Protein AF-A0A350PI70-F1 (afdb_monomer)

Sequence (50 aa):
MFTTKYSEILEQIDQVDPINYGRTRNFIDGDVSKLSPYISRGVISTKQVM

pLDDT: mean 92.49, std 3.55, range [77.88, 96.5]

Foldseek 3Di:
DDDPDLVVLLVLLVPDDVVQCVVFVPPPPGDDSPCVVCCVVVVDDVVSND

Structure (mmCIF, N/CA/C/O backbone):
data_AF-A0A350PI70-F1
#
_entry.id   AF-A0A350PI70-F1
#
loop_
_atom_site.group_PDB
_atom_site.id
_atom_site.type_symbol
_atom_site.label_atom_id
_atom_site.label_alt_id
_atom_site.label_comp_id
_atom_site.label_asym_id
_atom_site.label_entity_id
_atom_site.label_seq_id
_atom_site.pdbx_PDB_ins_code
_atom_site.Cartn_x
_atom_site.Cartn_y
_atom_site.Cartn_z
_atom_site.occupancy
_atom_site.B_iso_or_equiv
_atom_site.auth_seq_id
_atom_site.auth_comp_id
_atom_site.auth_asym_id
_atom_site.auth_atom_id
_atom_site.pdbx_PDB_model_num
ATOM 1 N N . MET A 1 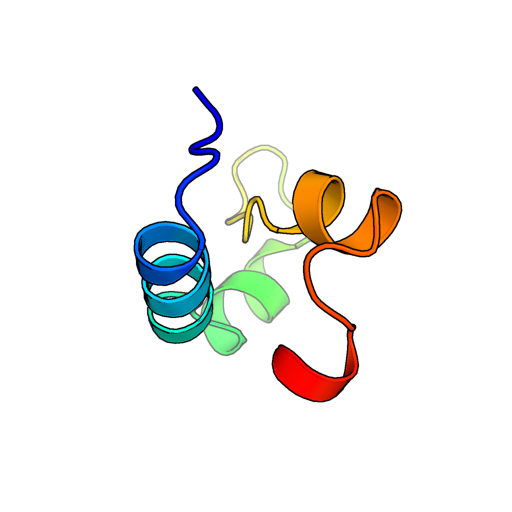1 ? -4.370 14.882 -0.130 1.00 77.88 1 MET A N 1
ATOM 2 C CA . MET A 1 1 ? -4.806 14.803 1.282 1.00 77.88 1 MET A CA 1
ATOM 3 C C . MET A 1 1 ? -5.316 13.390 1.516 1.00 77.88 1 MET A C 1
ATOM 5 O O . MET A 1 1 ? -5.985 12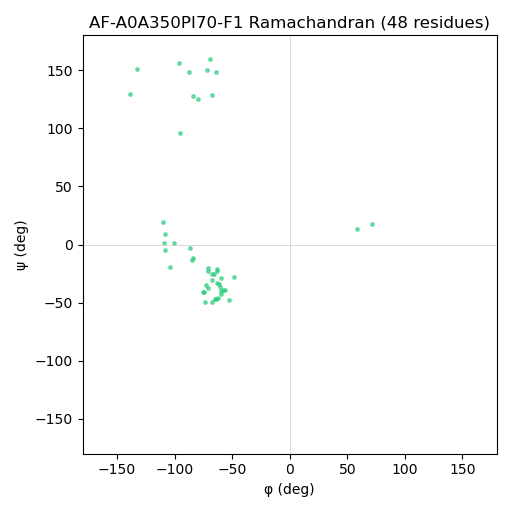.883 0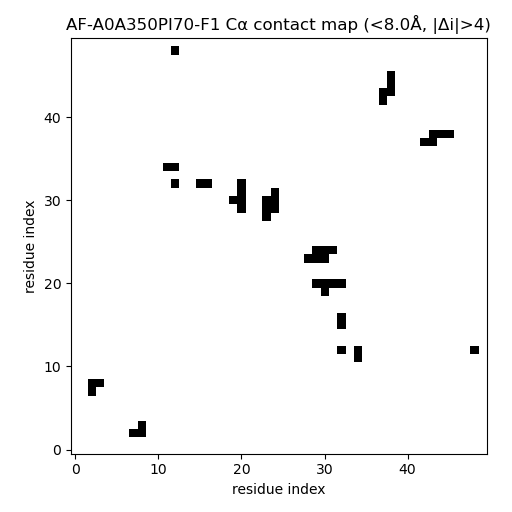.628 1.00 77.88 1 MET A O 1
ATOM 9 N N . PHE A 1 2 ? -4.951 12.737 2.621 1.00 88.12 2 PHE A N 1
ATOM 10 C CA . PHE A 1 2 ? -5.425 11.379 2.914 1.00 88.12 2 PHE A CA 1
ATOM 11 C C . PHE A 1 2 ? -6.791 11.451 3.588 1.00 88.12 2 PHE A C 1
ATOM 13 O O . PHE A 1 2 ? -6.948 12.178 4.569 1.00 88.12 2 PHE A O 1
ATOM 20 N N . THR A 1 3 ? -7.768 10.717 3.058 1.00 93.62 3 THR A N 1
ATOM 21 C CA . THR A 1 3 ? -9.066 10.570 3.723 1.00 93.62 3 THR A CA 1
ATOM 22 C C . THR A 1 3 ? -8.937 9.689 4.959 1.00 93.62 3 THR A C 1
ATOM 24 O O . THR A 1 3 ? -8.081 8.805 5.015 1.00 93.62 3 THR A O 1
ATOM 27 N N . THR A 1 4 ? -9.788 9.942 5.946 1.00 94.12 4 THR A N 1
ATOM 28 C CA . THR A 1 4 ? -9.934 9.140 7.165 1.00 94.12 4 THR A CA 1
ATOM 29 C C . THR A 1 4 ? -11.235 8.339 7.183 1.00 94.12 4 THR A C 1
ATOM 31 O O . THR A 1 4 ? -11.447 7.543 8.097 1.00 94.12 4 THR A O 1
ATOM 34 N N . LYS A 1 5 ? -12.114 8.522 6.188 1.00 96.50 5 LYS A N 1
ATOM 35 C CA . LYS A 1 5 ? -13.360 7.762 6.083 1.00 96.50 5 LYS A CA 1
ATOM 36 C C . LYS A 1 5 ? -13.075 6.387 5.506 1.00 96.50 5 LYS A C 1
ATOM 38 O O . LYS A 1 5 ? -12.546 6.266 4.408 1.00 96.50 5 LYS A O 1
ATOM 43 N N . TYR A 1 6 ? -13.497 5.356 6.226 1.00 94.94 6 TYR A N 1
ATOM 44 C CA . TYR A 1 6 ? -13.230 3.978 5.836 1.00 94.94 6 TYR A CA 1
ATOM 45 C C . TYR A 1 6 ? -13.814 3.608 4.464 1.00 94.94 6 TYR A C 1
ATOM 47 O O . TYR A 1 6 ? -13.131 2.973 3.670 1.00 94.94 6 TYR A O 1
ATOM 55 N N . SER A 1 7 ? -15.027 4.065 4.142 1.00 95.88 7 SER A N 1
ATOM 56 C CA . SER A 1 7 ? -15.663 3.807 2.840 1.00 95.88 7 SER A CA 1
ATOM 57 C C . SER A 1 7 ? -14.850 4.352 1.661 1.00 95.88 7 SER A C 1
ATOM 59 O O . SER A 1 7 ? -14.653 3.654 0.677 1.00 95.88 7 SER A O 1
ATOM 61 N N . GLU A 1 8 ? -14.305 5.563 1.790 1.00 95.88 8 GLU A N 1
ATOM 62 C CA . GLU A 1 8 ? -13.470 6.192 0.755 1.00 95.88 8 GLU A CA 1
ATOM 63 C C . GLU A 1 8 ? -12.088 5.514 0.638 1.00 95.88 8 GLU A C 1
ATOM 65 O O . GLU A 1 8 ? -11.419 5.621 -0.390 1.00 95.88 8 GLU A O 1
ATOM 70 N N . ILE A 1 9 ? -11.627 4.824 1.689 1.00 95.00 9 ILE A N 1
ATOM 71 C CA . ILE A 1 9 ? -10.413 3.994 1.634 1.00 95.00 9 ILE A CA 1
ATOM 72 C C . ILE A 1 9 ? -10.700 2.701 0.867 1.00 95.00 9 ILE A C 1
ATOM 74 O O . ILE A 1 9 ? -9.868 2.294 0.064 1.00 95.00 9 ILE A O 1
ATOM 78 N N . LEU A 1 10 ? -11.863 2.078 1.081 1.00 94.69 10 LEU A N 1
ATOM 79 C CA . LEU A 1 10 ? -12.272 0.887 0.331 1.00 94.69 10 LEU A CA 1
ATOM 80 C C . LEU A 1 10 ? -12.414 1.189 -1.164 1.00 94.69 10 LEU A C 1
ATOM 82 O O . LEU A 1 10 ? -11.832 0.480 -1.975 1.00 94.69 10 LEU A O 1
ATOM 86 N N . GLU A 1 11 ? -13.069 2.296 -1.523 1.00 94.62 11 GLU A N 1
ATOM 87 C CA . GLU A 1 11 ? -13.153 2.730 -2.925 1.00 94.62 11 GLU A CA 1
ATOM 88 C C . GLU A 1 11 ? -11.764 2.938 -3.543 1.00 94.62 11 GLU A C 1
ATOM 90 O O . GLU A 1 11 ? -11.531 2.555 -4.683 1.00 94.62 11 GLU A O 1
ATOM 95 N N . GLN A 1 12 ? -10.803 3.493 -2.795 1.00 93.19 12 GLN A N 1
ATOM 96 C CA . GLN A 1 12 ? -9.430 3.630 -3.288 1.00 93.19 12 GLN A CA 1
ATOM 97 C C . GLN A 1 12 ? -8.749 2.289 -3.562 1.00 93.19 12 GLN A C 1
ATOM 99 O O . GLN A 1 12 ? -7.941 2.238 -4.482 1.00 93.19 12 GLN A O 1
ATOM 104 N N . ILE A 1 13 ? -9.048 1.235 -2.793 1.00 93.62 13 ILE A N 1
ATOM 105 C CA . ILE A 1 13 ? -8.543 -0.119 -3.068 1.00 93.62 13 ILE A CA 1
ATOM 106 C C . ILE A 1 13 ? -9.107 -0.612 -4.403 1.00 93.62 13 ILE A C 1
ATOM 108 O O . ILE A 1 13 ? -8.339 -1.066 -5.248 1.00 93.62 13 ILE A O 1
ATOM 112 N N . ASP A 1 14 ? -10.413 -0.452 -4.619 1.00 92.81 14 ASP A N 1
ATOM 113 C CA . ASP A 1 14 ? -11.095 -0.905 -5.839 1.00 92.81 14 ASP A CA 1
ATOM 114 C C . ASP A 1 14 ? -10.641 -0.153 -7.100 1.00 92.81 14 ASP A C 1
ATOM 116 O O . ASP A 1 14 ? -10.73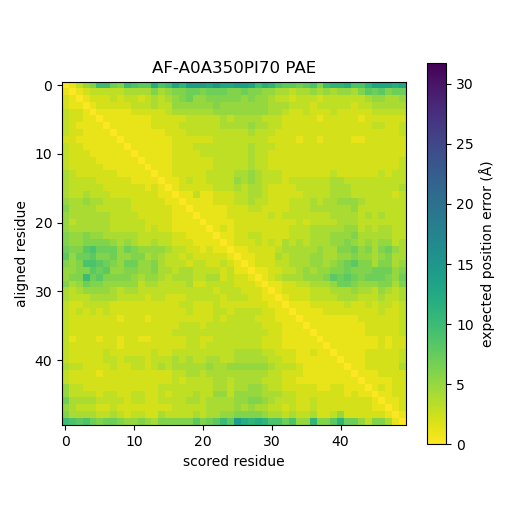0 -0.676 -8.209 1.00 92.81 14 ASP A O 1
ATOM 120 N N . GLN A 1 15 ? -10.152 1.080 -6.944 1.00 91.94 15 GLN A N 1
ATOM 121 C CA . GLN A 1 15 ? -9.626 1.896 -8.042 1.00 91.94 15 GLN A CA 1
ATOM 122 C C . GLN A 1 15 ? -8.137 1.650 -8.334 1.00 91.94 15 GLN A C 1
ATOM 124 O O . GLN A 1 15 ? -7.599 2.260 -9.261 1.00 91.94 15 GLN A O 1
ATOM 129 N N . VAL A 1 16 ? -7.441 0.800 -7.568 1.00 91.38 16 VAL A N 1
ATOM 130 C CA . VAL A 1 16 ? -6.044 0.462 -7.876 1.00 91.38 16 VAL A CA 1
ATOM 131 C C . VAL A 1 16 ? -5.991 -0.337 -9.175 1.00 91.38 16 VAL A C 1
ATOM 133 O O . VAL A 1 16 ? -6.638 -1.372 -9.302 1.00 91.38 16 VAL A O 1
ATOM 136 N N . ASP A 1 17 ? -5.145 0.095 -10.113 1.00 91.81 17 ASP A N 1
ATOM 137 C CA . ASP A 1 17 ? -4.766 -0.701 -11.280 1.00 91.81 17 ASP A CA 1
ATOM 138 C C . ASP A 1 17 ? -3.439 -1.437 -10.996 1.00 91.81 17 ASP A C 1
ATOM 140 O O . ASP A 1 17 ? -2.353 -0.868 -11.163 1.00 91.81 17 ASP A O 1
ATOM 144 N N . PRO A 1 18 ? -3.478 -2.711 -10.557 1.00 89.38 18 PRO A N 1
ATOM 145 C CA . PRO A 1 18 ? -2.269 -3.455 -10.214 1.00 89.38 18 PRO A CA 1
ATOM 146 C C . PRO A 1 18 ? -1.387 -3.744 -11.435 1.00 89.38 18 PRO A C 1
ATOM 148 O O . PRO A 1 18 ? -0.173 -3.915 -11.287 1.00 89.38 18 PRO A O 1
ATOM 151 N N . ILE A 1 19 ? -1.970 -3.795 -12.638 1.00 92.06 19 ILE A N 1
ATOM 152 C CA . ILE A 1 19 ? -1.232 -4.068 -13.871 1.00 92.06 19 ILE A CA 1
ATOM 153 C C . ILE A 1 19 ? -0.403 -2.845 -14.242 1.00 92.06 19 ILE A C 1
ATOM 155 O O . ILE A 1 19 ? 0.800 -2.976 -14.480 1.00 92.06 19 ILE A O 1
ATOM 159 N N . ASN A 1 20 ? -1.014 -1.659 -14.252 1.00 91.69 20 ASN A N 1
ATOM 160 C CA . ASN A 1 20 ? -0.294 -0.424 -14.537 1.00 91.69 20 ASN A CA 1
ATOM 161 C C . ASN A 1 20 ? 0.748 -0.125 -13.450 1.00 91.69 20 ASN A C 1
ATOM 163 O O . ASN A 1 20 ? 1.923 0.065 -13.770 1.00 91.69 20 ASN A O 1
ATOM 167 N N . TYR A 1 21 ? 0.362 -0.234 -12.171 1.00 91.19 21 TYR A N 1
ATOM 168 C CA . TYR A 1 21 ? 1.283 -0.089 -11.043 1.00 91.19 21 TYR A CA 1
ATOM 169 C C . TYR A 1 21 ? 2.503 -1.006 -11.179 1.00 91.19 21 TYR A C 1
ATOM 171 O O . TYR A 1 21 ? 3.639 -0.548 -11.067 1.00 91.19 21 TYR A O 1
ATOM 179 N N . GLY A 1 22 ? 2.303 -2.293 -11.488 1.00 91.50 22 GLY A N 1
ATOM 180 C CA . GLY A 1 22 ? 3.398 -3.245 -11.681 1.00 91.50 22 GLY A CA 1
ATOM 181 C C . GLY A 1 22 ? 4.345 -2.864 -12.823 1.00 91.50 22 GLY A C 1
ATOM 182 O O . GLY A 1 22 ? 5.558 -3.047 -12.698 1.00 91.50 22 GLY A O 1
ATOM 183 N N . ARG A 1 23 ? 3.814 -2.294 -13.912 1.00 94.06 23 ARG A N 1
ATOM 184 C CA . ARG A 1 23 ? 4.600 -1.856 -15.079 1.00 94.06 23 ARG A CA 1
ATOM 185 C C . ARG A 1 23 ? 5.422 -0.601 -14.801 1.00 94.06 23 ARG A C 1
ATOM 187 O O . ARG A 1 23 ? 6.527 -0.493 -15.326 1.00 94.06 23 ARG A O 1
ATOM 194 N N . THR A 1 24 ? 4.911 0.321 -13.987 1.00 95.12 24 THR A N 1
ATOM 195 C CA . THR A 1 24 ? 5.533 1.637 -13.764 1.00 95.12 24 THR A CA 1
ATOM 196 C C . THR A 1 24 ? 6.150 1.815 -12.377 1.00 95.12 24 THR A C 1
ATOM 198 O O . THR A 1 24 ? 6.692 2.878 -12.101 1.00 95.12 24 THR A O 1
ATOM 201 N N . ARG A 1 25 ? 6.111 0.804 -11.497 1.00 87.94 25 ARG A N 1
ATOM 202 C CA . ARG A 1 25 ? 6.498 0.890 -10.068 1.00 87.94 25 ARG A CA 1
ATO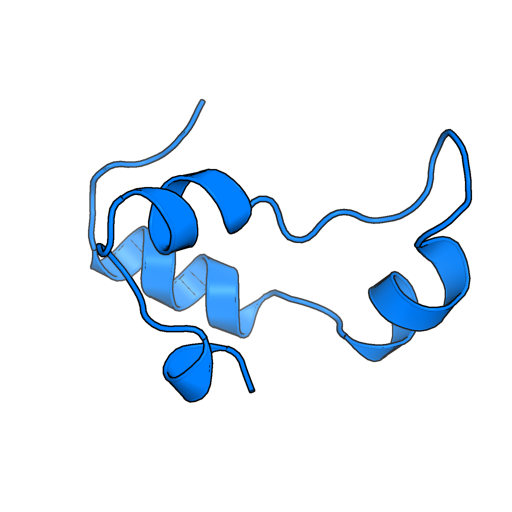M 203 C C . ARG A 1 25 ? 7.848 1.562 -9.778 1.00 87.94 25 ARG A C 1
ATOM 205 O O . ARG A 1 25 ? 8.042 2.086 -8.687 1.00 87.94 25 ARG A O 1
ATOM 212 N N . ASN A 1 26 ? 8.791 1.496 -10.717 1.00 90.88 26 ASN A N 1
ATOM 213 C CA . ASN A 1 26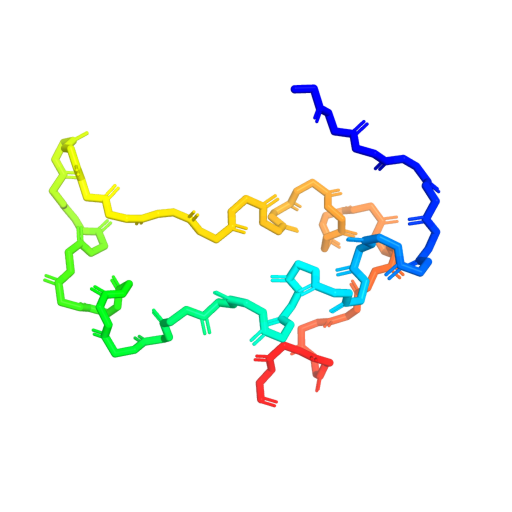 ? 10.152 2.018 -10.559 1.00 90.88 26 ASN A CA 1
ATOM 214 C C . ASN A 1 26 ? 10.422 3.284 -11.391 1.00 90.88 26 ASN A C 1
ATOM 216 O O . ASN A 1 26 ? 11.578 3.683 -11.530 1.00 90.88 26 ASN A O 1
ATOM 220 N N . PHE A 1 27 ? 9.398 3.883 -11.998 1.00 94.94 27 PHE A N 1
ATOM 221 C CA . PHE A 1 27 ? 9.543 5.116 -12.769 1.00 94.94 27 PHE A CA 1
ATOM 222 C C . PHE A 1 27 ? 9.405 6.320 -11.837 1.00 94.94 27 PHE A C 1
ATOM 224 O O . PHE A 1 27 ? 8.677 6.267 -10.847 1.00 94.94 27 PHE A O 1
ATOM 231 N N . ILE A 1 28 ? 10.107 7.411 -12.151 1.00 93.19 28 ILE A N 1
ATOM 232 C CA . ILE A 1 28 ? 10.061 8.652 -11.358 1.00 93.19 28 ILE A CA 1
ATOM 233 C C . ILE A 1 28 ? 8.636 9.232 -11.344 1.00 93.19 28 ILE A C 1
ATOM 235 O O . ILE A 1 28 ? 8.198 9.790 -10.341 1.00 93.19 28 ILE A O 1
ATOM 239 N N . ASP A 1 29 ? 7.917 9.059 -12.448 1.00 90.38 29 ASP A N 1
ATOM 240 C CA . ASP A 1 29 ? 6.542 9.478 -12.712 1.00 90.38 29 ASP A CA 1
ATOM 241 C C . ASP A 1 29 ? 5.566 8.290 -12.789 1.00 90.38 29 ASP A C 1
ATOM 243 O O . ASP A 1 29 ? 4.478 8.397 -13.355 1.00 90.38 29 ASP A O 1
ATOM 247 N N . GLY A 1 30 ? 5.960 7.143 -12.232 1.00 88.69 30 GLY A N 1
ATOM 248 C CA . GLY A 1 30 ? 5.151 5.934 -12.241 1.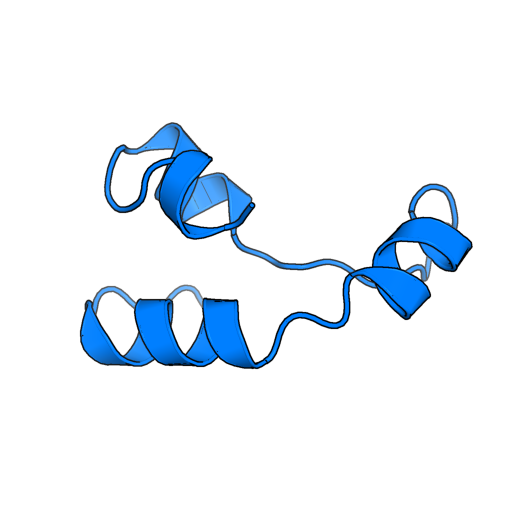00 88.69 30 GLY A CA 1
ATOM 249 C C . GLY A 1 30 ? 3.908 6.023 -11.364 1.00 88.69 30 GLY A C 1
ATOM 250 O O . GLY A 1 30 ? 3.822 6.821 -10.428 1.00 88.69 30 GLY A O 1
ATOM 251 N N . ASP A 1 31 ? 2.943 5.156 -11.655 1.00 90.12 31 ASP A N 1
ATOM 252 C CA . ASP A 1 31 ? 1.706 5.077 -10.894 1.00 90.12 31 ASP A CA 1
ATOM 253 C C . ASP A 1 31 ? 1.934 4.643 -9.433 1.00 90.12 31 ASP A C 1
ATOM 255 O O . ASP A 1 31 ? 2.854 3.878 -9.118 1.00 90.12 31 ASP A O 1
ATOM 259 N N . VAL A 1 32 ? 1.085 5.135 -8.526 1.00 90.88 32 VAL A N 1
ATOM 260 C CA . VAL A 1 32 ? 1.178 4.897 -7.077 1.00 90.88 32 VAL A CA 1
ATOM 261 C C . VAL A 1 32 ? -0.201 4.653 -6.466 1.00 90.88 32 VAL A C 1
ATOM 263 O O . VAL A 1 32 ? -1.100 5.481 -6.575 1.00 90.88 32 VAL A O 1
ATOM 266 N N . SER A 1 33 ? -0.346 3.567 -5.701 1.00 91.88 33 SER A N 1
ATOM 267 C CA . SER A 1 33 ? -1.628 3.203 -5.071 1.00 91.88 33 SER A CA 1
ATOM 268 C C . SER A 1 33 ? -2.055 4.119 -3.919 1.00 91.88 33 SER A C 1
ATOM 270 O O . SER A 1 33 ? -3.216 4.132 -3.535 1.00 91.88 33 SER A O 1
ATOM 272 N N . LYS A 1 34 ? -1.117 4.867 -3.317 1.00 93.12 34 LYS A N 1
ATOM 273 C CA . LYS A 1 34 ? -1.340 5.733 -2.136 1.00 93.12 34 LYS A CA 1
ATOM 274 C C . LYS A 1 34 ? -1.882 5.004 -0.889 1.00 93.12 34 LYS A C 1
ATOM 276 O O . LYS A 1 34 ? -2.247 5.662 0.082 1.00 93.12 34 LYS A O 1
ATOM 281 N N . LEU A 1 35 ? -1.847 3.667 -0.856 1.00 94.19 35 LEU A N 1
ATOM 282 C CA . LEU A 1 35 ? -2.375 2.860 0.254 1.00 94.19 35 LEU A CA 1
ATOM 283 C C . LEU A 1 35 ? -1.400 2.668 1.429 1.00 94.19 35 LEU A C 1
ATOM 285 O O . LEU A 1 35 ? -1.809 2.215 2.501 1.00 94.19 35 LEU A O 1
ATOM 289 N N . SER A 1 36 ? -0.119 3.024 1.272 1.00 93.62 36 SER A N 1
ATOM 290 C CA . SER A 1 36 ? 0.902 2.790 2.306 1.00 93.62 36 SER A CA 1
ATOM 291 C C . SER A 1 36 ? 0.569 3.404 3.674 1.00 93.62 36 SER A C 1
ATOM 293 O O . SER A 1 36 ? 0.771 2.708 4.670 1.00 93.62 36 SER A O 1
ATOM 295 N N . PRO A 1 37 ? -0.017 4.615 3.795 1.00 94.88 37 PRO A N 1
ATOM 296 C CA . PRO A 1 37 ? -0.329 5.172 5.110 1.00 94.88 37 PRO A CA 1
ATOM 297 C C . PRO A 1 37 ? -1.432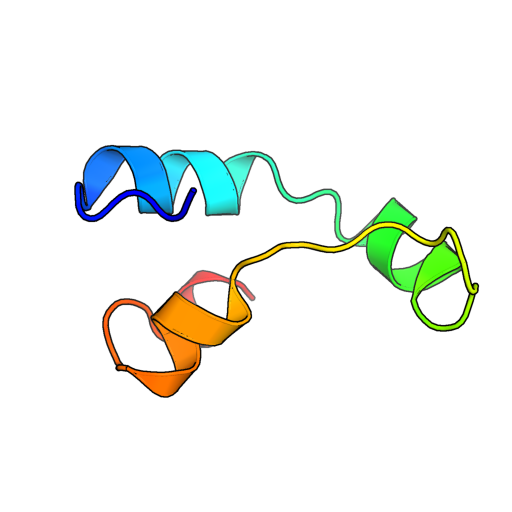 4.398 5.834 1.00 94.88 37 PRO A C 1
ATOM 299 O O . PRO A 1 37 ? -1.409 4.314 7.060 1.00 94.88 37 PRO A O 1
ATOM 302 N N . TYR A 1 38 ? -2.370 3.803 5.093 1.00 95.94 38 TYR A N 1
ATOM 303 C CA . TYR A 1 38 ? -3.460 3.008 5.659 1.00 95.94 38 TYR A CA 1
ATOM 304 C C . TYR A 1 38 ? -2.967 1.639 6.130 1.00 95.94 38 TYR A C 1
ATOM 306 O O . TYR A 1 38 ? -3.323 1.204 7.226 1.00 95.94 38 TYR A O 1
ATOM 314 N N . ILE A 1 39 ? -2.081 1.007 5.352 1.00 95.44 39 ILE A N 1
ATOM 315 C CA . ILE A 1 39 ? -1.462 -0.279 5.700 1.00 95.44 39 ILE A CA 1
ATOM 316 C C . ILE A 1 39 ? -0.532 -0.119 6.909 1.00 95.44 39 ILE A C 1
ATOM 318 O O . ILE A 1 39 ? -0.661 -0.847 7.890 1.00 95.44 39 ILE A O 1
ATOM 322 N N . SER A 1 40 ? 0.369 0.870 6.894 1.00 96.50 40 SER A N 1
ATOM 323 C CA . SER A 1 40 ? 1.331 1.095 7.986 1.00 96.50 40 SER A CA 1
ATOM 324 C C . SER A 1 40 ? 0.675 1.456 9.320 1.00 96.50 40 SER A C 1
ATOM 326 O O . SER A 1 40 ? 1.300 1.311 10.367 1.00 96.50 40 SER A O 1
ATOM 328 N N . ARG A 1 41 ? -0.572 1.941 9.298 1.00 94.81 41 ARG A N 1
ATOM 329 C CA . ARG A 1 41 ? -1.353 2.280 10.497 1.00 94.81 41 ARG A CA 1
ATOM 330 C C . ARG A 1 41 ? -2.379 1.214 10.883 1.00 94.81 41 ARG A C 1
ATOM 332 O O . ARG A 1 41 ? -3.093 1.416 11.858 1.00 94.81 41 ARG A O 1
ATOM 339 N N . GLY A 1 42 ? -2.452 0.102 10.149 1.00 95.19 42 GLY A N 1
ATOM 340 C CA . GLY A 1 42 ? -3.376 -0.997 10.437 1.00 95.19 42 GLY A CA 1
ATOM 341 C C . GLY A 1 42 ? -4.847 -0.684 10.147 1.00 95.19 42 GLY A C 1
ATOM 342 O O . GLY A 1 42 ? -5.718 -1.382 10.654 1.00 95.19 42 GLY A O 1
ATOM 343 N N . VAL A 1 43 ? -5.136 0.351 9.349 1.00 96.31 43 VAL A N 1
ATOM 344 C CA . VAL A 1 43 ? -6.510 0.695 8.930 1.00 96.31 43 VAL A CA 1
ATOM 345 C C . VAL A 1 43 ? -7.045 -0.344 7.944 1.00 96.31 43 VAL A C 1
ATOM 347 O O . VAL A 1 43 ? -8.215 -0.714 7.991 1.00 96.31 43 VAL A O 1
ATOM 350 N N . ILE A 1 44 ? -6.167 -0.828 7.066 1.00 95.19 44 ILE A N 1
ATOM 351 C CA . ILE A 1 44 ? -6.414 -1.938 6.145 1.00 95.19 44 ILE A CA 1
ATOM 352 C C . ILE A 1 44 ? -5.231 -2.903 6.214 1.00 95.19 44 ILE A C 1
ATOM 354 O O . ILE A 1 44 ? -4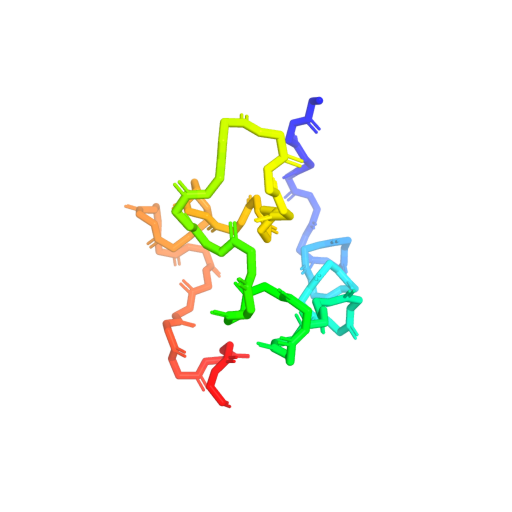.098 -2.500 6.488 1.00 95.19 44 ILE A O 1
ATOM 358 N N . SER A 1 45 ? -5.483 -4.181 5.963 1.00 95.06 45 SER A N 1
ATOM 359 C CA . SER A 1 45 ? -4.440 -5.205 5.874 1.00 95.06 45 SER A CA 1
ATOM 360 C C . SER A 1 45 ? -4.021 -5.445 4.425 1.00 95.06 45 SER A C 1
ATOM 362 O O . SER A 1 45 ? -4.801 -5.240 3.499 1.00 95.06 45 SER A O 1
ATOM 364 N N . THR A 1 46 ? -2.810 -5.957 4.212 1.00 92.06 46 THR A N 1
ATOM 365 C CA . THR A 1 46 ? -2.352 -6.354 2.869 1.00 92.06 46 THR A CA 1
ATOM 366 C C . THR A 1 46 ? -3.236 -7.431 2.243 1.00 92.06 46 THR A C 1
ATOM 368 O O . THR A 1 46 ? -3.411 -7.431 1.035 1.00 92.06 46 THR A O 1
ATOM 371 N N . LYS A 1 47 ? -3.871 -8.290 3.053 1.00 93.00 47 LYS A N 1
ATOM 372 C CA . LYS A 1 47 ? -4.837 -9.296 2.580 1.00 93.00 47 LYS A CA 1
ATOM 373 C C . LYS A 1 47 ? -6.085 -8.694 1.932 1.00 93.00 47 LYS A C 1
ATOM 375 O O . LYS A 1 47 ? -6.752 -9.395 1.192 1.00 93.00 47 LYS A O 1
ATOM 380 N N . GLN A 1 48 ? -6.424 -7.444 2.248 1.00 90.62 48 GLN A N 1
ATOM 381 C CA . GLN A 1 48 ? -7.558 -6.741 1.637 1.00 90.62 48 GLN A CA 1
ATOM 382 C C . GLN A 1 48 ? -7.192 -6.075 0.307 1.00 90.62 48 GLN A C 1
ATOM 384 O O . GLN A 1 48 ? -8.082 -5.620 -0.392 1.00 90.62 48 GLN A O 1
ATOM 389 N N . VAL A 1 49 ? -5.897 -5.971 -0.003 1.00 87.62 49 VAL A N 1
ATOM 390 C CA . VAL A 1 49 ? -5.376 -5.327 -1.220 1.00 87.62 49 VAL A CA 1
ATOM 391 C C . VAL A 1 49 ? -4.919 -6.370 -2.250 1.00 87.62 49 VAL A C 1
ATOM 393 O O . VAL A 1 49 ? -4.752 -6.038 -3.419 1.00 87.62 49 VAL A O 1
ATOM 396 N N . MET A 1 50 ? -4.666 -7.604 -1.802 1.00 80.88 50 MET A N 1
ATOM 397 C CA . MET A 1 50 ? -4.222 -8.733 -2.626 1.00 80.88 50 MET A CA 1
ATOM 398 C C . MET A 1 50 ? -5.372 -9.448 -3.324 1.00 80.88 50 MET A C 1
ATOM 400 O O . MET A 1 50 ? -6.471 -9.510 -2.731 1.00 80.88 50 MET A O 1
#

Solvent-accessible surface area (backbone atoms only — not comparable to full-atom values): 3303 Å² total; per-residue (Å²): 135,85,82,85,53,67,69,65,51,52,52,47,56,74,66,52,55,67,68,59,30,69,75,24,63,87,45,100,86,36,54,78,78,79,52,63,70,41,44,79,67,65,77,43,57,70,77,77,74,104

Radius of gyration: 11.24 Å; Cα contacts (8 Å, |Δi|>4): 25; chains: 1; bounding box: 26×24×26 Å

Mean predicted aligned error: 3.02 Å

Secondary structure (DSSP, 8-state):
-----HHHHHHHHHT--HHHHHHHTTSTT------HHHHHTTSS-GGGT-